Protein AF-A0A0F7VI08-F1 (afdb_monomer)

Foldseek 3Di:
DDPPDPDPDDDPDQQLLVLLLVVLVVLQVLLVCCLVCVVVQLPDVQRPSPPPDSVVSNVVSVVSNVSSVVSNVCSVVVVLVVLVVLLVVLQVQLVVLCVVDTSSVVVSVVSNVSSVSSVVSSVVNVVVVVVVVVVVD

pLDDT: mean 87.25, std 14.25, range [44.28, 96.94]

Radius of gyration: 19.67 Å; Cα contacts (8 Å, |Δi|>4): 146; chains: 1; bounding box: 43×26×68 Å

Secondary structure (DSSP, 8-state):
--------------HHHHHHHHHHHHHHHHHHHHHH-HHHHHHSTT-TTTT--HHHHHHHHHHHHHHHHHHHHHHHTT-HHHHHHHHHHHHHHHHHHHHH-TTHHHHHHHHHHHHHHHHHHHHHHHHHHHHHHTTT-

Sequence (137 aa):
MSPESNMPRRKPLLLAPYIFGIQTVPLLASGIYTLLFPAAAAALPDSPLQGLSNGTIQALSLTSLSLGSFYAIASYQNNIPMMLAAVPGRLLAMVVFHRSGGGWKNVAPFEGLMGAFTALGLWWDWRNADTVVEKEE

Solvent-accessible surface area (backbone atoms only — not comparable to full-atom values): 7142 Å² total; per-residue (Å²): 136,79,88,78,72,91,64,80,78,76,73,80,86,58,47,26,33,55,57,40,32,60,55,16,52,62,29,35,52,49,14,52,48,27,48,78,37,28,66,62,49,25,68,40,85,67,29,69,47,54,94,59,53,56,69,57,40,29,56,53,14,53,52,33,34,52,51,16,51,50,30,40,49,31,21,77,67,60,37,57,70,60,58,58,58,44,28,63,54,25,46,50,48,16,55,51,26,46,70,71,36,76,29,28,40,71,49,14,60,56,31,39,49,55,20,49,52,38,50,52,20,46,52,49,41,51,60,53,53,56,60,53,56,69,73,74,110

Structure (mmCIF, N/CA/C/O backbone):
data_AF-A0A0F7VI08-F1
#
_entry.id   AF-A0A0F7VI08-F1
#
loop_
_atom_site.group_PDB
_atom_site.id
_atom_site.type_symbol
_atom_site.label_atom_id
_atom_site.label_alt_id
_atom_site.label_comp_id
_atom_site.label_asym_id
_atom_site.label_entity_id
_atom_site.label_seq_id
_atom_site.pdbx_PDB_ins_code
_atom_site.Cartn_x
_atom_site.Cartn_y
_atom_site.Cartn_z
_atom_site.occupancy
_atom_site.B_iso_or_equiv
_atom_site.auth_seq_id
_atom_site.auth_comp_id
_atom_site.auth_asym_id
_atom_site.auth_atom_id
_atom_site.pdbx_PDB_model_num
ATOM 1 N N . MET A 1 1 ? 24.366 3.267 -50.037 1.00 44.28 1 MET A N 1
ATOM 2 C CA . MET A 1 1 ? 24.197 3.625 -48.615 1.00 44.28 1 MET A CA 1
ATOM 3 C C . MET A 1 1 ? 22.696 3.653 -48.362 1.00 44.28 1 MET A C 1
ATOM 5 O O . MET A 1 1 ? 22.042 4.579 -48.818 1.00 44.28 1 MET A O 1
ATOM 9 N N . SER A 1 2 ? 22.133 2.556 -47.845 1.00 48.00 2 SER A N 1
ATOM 10 C CA . SER A 1 2 ? 20.682 2.434 -47.641 1.00 48.00 2 SER A CA 1
ATOM 11 C C . SER A 1 2 ? 20.310 3.125 -46.326 1.00 48.00 2 SER A C 1
ATOM 13 O O . SER A 1 2 ? 20.995 2.879 -45.332 1.00 48.00 2 SER A O 1
ATOM 15 N N . PRO A 1 3 ? 19.291 3.998 -46.289 1.00 52.44 3 PRO A N 1
ATOM 16 C CA . PRO A 1 3 ? 18.844 4.623 -45.058 1.00 52.44 3 PRO A CA 1
ATOM 17 C C . PRO A 1 3 ? 18.012 3.601 -44.279 1.00 52.44 3 PRO A C 1
ATOM 19 O O . PRO A 1 3 ? 16.794 3.521 -44.436 1.00 52.44 3 PRO A O 1
ATOM 22 N N . GLU A 1 4 ? 18.660 2.782 -43.455 1.00 53.97 4 GLU A N 1
ATOM 23 C CA . GLU A 1 4 ? 17.943 1.976 -42.471 1.00 53.97 4 GLU A CA 1
ATOM 24 C C . GLU A 1 4 ? 17.325 2.904 -41.419 1.00 53.97 4 GLU A C 1
ATOM 26 O O . GLU A 1 4 ? 17.967 3.364 -40.483 1.00 53.97 4 GLU A O 1
ATOM 31 N N . SER A 1 5 ? 16.053 3.232 -41.648 1.00 57.97 5 SER A N 1
ATOM 32 C CA . SER A 1 5 ? 14.991 3.189 -40.644 1.00 57.97 5 SER A CA 1
ATOM 33 C C . SER A 1 5 ? 15.406 3.618 -39.223 1.00 57.97 5 SER A C 1
ATOM 35 O O . SER A 1 5 ? 15.548 2.792 -38.320 1.00 57.97 5 SER A O 1
ATOM 37 N N . ASN A 1 6 ? 15.447 4.933 -38.990 1.00 56.56 6 ASN A N 1
ATOM 38 C CA . ASN A 1 6 ? 15.326 5.538 -37.657 1.00 56.56 6 ASN A CA 1
ATOM 39 C C . ASN A 1 6 ? 13.899 5.340 -37.100 1.00 56.56 6 ASN A C 1
ATOM 41 O O . ASN A 1 6 ? 13.181 6.305 -36.832 1.00 56.56 6 ASN A O 1
ATOM 45 N N . MET A 1 7 ? 13.442 4.094 -36.964 1.00 54.28 7 MET A N 1
ATOM 46 C CA . MET A 1 7 ? 12.227 3.816 -36.206 1.00 54.28 7 MET A CA 1
ATOM 47 C C . MET A 1 7 ? 12.557 3.870 -34.709 1.00 54.28 7 MET A C 1
ATOM 49 O O . MET A 1 7 ? 13.550 3.277 -34.283 1.00 54.28 7 MET A O 1
ATOM 53 N N . PRO A 1 8 ? 11.749 4.562 -33.886 1.00 51.16 8 PRO A N 1
ATOM 54 C CA . PRO A 1 8 ? 11.963 4.592 -32.447 1.00 51.16 8 PRO A CA 1
ATOM 55 C C . PRO A 1 8 ? 11.890 3.163 -31.897 1.00 51.16 8 PRO A C 1
ATOM 57 O O . PRO A 1 8 ? 10.854 2.504 -32.024 1.00 51.16 8 PRO A O 1
ATOM 60 N N . ARG A 1 9 ? 12.985 2.680 -31.284 1.00 58.28 9 ARG A N 1
ATOM 61 C CA . ARG A 1 9 ? 13.002 1.413 -30.532 1.00 58.28 9 ARG A CA 1
ATOM 62 C C . ARG A 1 9 ? 11.829 1.440 -29.553 1.00 58.28 9 ARG A C 1
ATOM 64 O O . ARG A 1 9 ? 11.785 2.285 -28.656 1.00 58.28 9 ARG A O 1
ATOM 71 N N . ARG A 1 10 ? 10.859 0.536 -29.730 1.00 56.97 10 ARG A N 1
ATOM 72 C CA . ARG A 1 10 ? 9.787 0.349 -28.747 1.00 56.97 10 ARG A CA 1
ATOM 73 C C . ARG A 1 10 ? 10.450 -0.061 -27.438 1.00 56.97 10 ARG A C 1
ATOM 75 O O . ARG A 1 10 ? 11.082 -1.112 -27.383 1.00 56.97 10 ARG A O 1
ATOM 82 N N . LYS A 1 11 ? 10.328 0.775 -26.404 1.00 59.66 11 LYS A N 1
ATOM 83 C CA . LYS A 1 11 ? 10.748 0.394 -25.053 1.00 59.66 11 LYS A CA 1
ATOM 84 C C . LYS A 1 11 ? 9.998 -0.888 -24.670 1.00 59.66 11 LYS A C 1
ATOM 86 O O . LYS A 1 11 ? 8.790 -0.950 -24.930 1.00 59.66 11 LYS A O 1
ATOM 91 N N . PRO A 1 12 ? 10.680 -1.899 -24.107 1.00 66.06 12 PRO A N 1
ATOM 92 C CA . PRO A 1 12 ? 10.010 -3.107 -23.654 1.00 66.06 12 PRO A CA 1
ATOM 93 C C . PRO A 1 12 ? 8.928 -2.723 -22.643 1.00 66.06 12 PRO A C 1
ATOM 95 O O . PRO A 1 12 ? 9.118 -1.829 -21.815 1.00 66.06 12 PRO A O 1
ATOM 98 N N . LEU A 1 13 ? 7.762 -3.352 -22.765 1.00 74.19 13 LEU A N 1
ATOM 99 C CA . LEU A 1 13 ? 6.641 -3.099 -21.873 1.00 74.19 13 LEU A CA 1
ATOM 100 C C . LEU A 1 13 ? 6.957 -3.741 -20.514 1.00 74.19 13 LEU A C 1
ATOM 102 O O . LEU A 1 13 ? 6.876 -4.959 -20.384 1.00 74.19 13 LEU A O 1
ATOM 106 N N . LEU A 1 14 ? 7.350 -2.925 -19.534 1.00 86.12 14 LEU A N 1
ATOM 107 C CA . LEU A 1 14 ? 7.660 -3.382 -18.177 1.00 86.12 14 LEU A CA 1
ATOM 108 C C . LEU A 1 14 ? 6.360 -3.625 -17.408 1.00 86.12 14 LEU A C 1
ATOM 110 O O . LEU A 1 14 ? 5.583 -2.692 -17.230 1.00 86.12 14 LEU A O 1
ATOM 114 N N . LEU A 1 15 ? 6.110 -4.847 -16.948 1.00 90.44 15 LEU A N 1
ATOM 115 C CA . LEU A 1 15 ? 4.907 -5.225 -16.208 1.00 90.44 15 LEU A CA 1
ATOM 116 C C . LEU A 1 15 ? 4.939 -4.772 -14.747 1.00 90.44 15 LEU A C 1
ATOM 118 O O . LEU A 1 15 ? 3.896 -4.373 -14.220 1.00 90.44 15 LEU A O 1
ATOM 122 N N . ALA A 1 16 ? 6.097 -4.811 -14.083 1.00 91.94 16 ALA A N 1
ATOM 123 C CA . ALA A 1 16 ? 6.199 -4.481 -12.663 1.00 91.94 16 ALA A CA 1
ATOM 124 C C . ALA A 1 16 ? 5.724 -3.051 -12.352 1.00 91.94 16 ALA A C 1
ATOM 126 O O . ALA A 1 16 ? 4.902 -2.902 -11.444 1.00 91.94 16 ALA A O 1
ATOM 127 N N . PRO A 1 17 ? 6.121 -2.008 -13.110 1.00 92.75 17 PRO A N 1
ATOM 128 C CA . PRO A 1 17 ? 5.650 -0.647 -12.875 1.00 92.75 17 PRO A CA 1
ATOM 129 C C . PRO A 1 17 ? 4.133 -0.500 -12.998 1.00 92.75 17 PRO A C 1
ATOM 131 O O . PRO A 1 17 ? 3.537 0.192 -12.174 1.00 92.75 17 PRO A O 1
ATOM 134 N N . TYR A 1 18 ? 3.483 -1.167 -13.959 1.00 92.94 18 TYR A N 1
ATOM 135 C CA . TYR A 1 18 ? 2.020 -1.117 -14.089 1.00 92.94 18 TYR A CA 1
ATOM 136 C C . TYR A 1 18 ? 1.319 -1.822 -12.929 1.00 92.94 18 TYR A C 1
ATOM 138 O O . TYR A 1 18 ? 0.396 -1.258 -12.340 1.00 92.94 18 TYR A O 1
ATOM 146 N N . ILE A 1 19 ? 1.774 -3.026 -12.566 1.00 92.44 19 ILE A N 1
ATOM 147 C CA . ILE A 1 19 ? 1.233 -3.784 -11.428 1.00 92.44 19 ILE A CA 1
ATOM 148 C C . ILE A 1 19 ? 1.358 -2.962 -10.142 1.00 92.44 19 ILE A C 1
ATOM 150 O O . ILE A 1 19 ? 0.392 -2.830 -9.391 1.00 92.44 19 ILE A O 1
ATOM 154 N N . PHE A 1 20 ? 2.526 -2.367 -9.908 1.00 90.94 20 PHE A N 1
ATOM 155 C CA . PHE A 1 20 ? 2.792 -1.544 -8.732 1.00 90.94 20 PHE A CA 1
ATOM 156 C C . PHE A 1 20 ? 1.971 -0.247 -8.740 1.00 90.94 20 PHE A C 1
ATOM 158 O O . PHE A 1 20 ? 1.442 0.168 -7.711 1.00 90.94 20 PHE A O 1
ATOM 165 N N . GLY A 1 21 ? 1.799 0.361 -9.916 1.00 93.12 21 GLY A N 1
ATOM 166 C CA . GLY A 1 21 ? 0.994 1.564 -10.109 1.00 93.12 21 GLY A CA 1
ATOM 167 C C . GLY A 1 21 ? -0.486 1.341 -9.811 1.00 93.12 21 GLY A C 1
A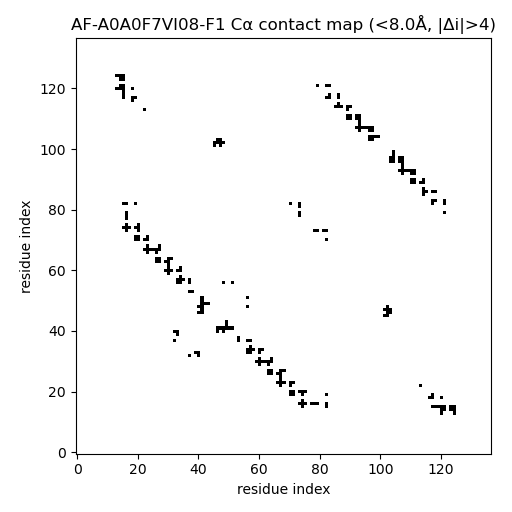TOM 168 O O . GLY A 1 21 ? -1.097 2.163 -9.136 1.00 93.12 21 GLY A O 1
ATOM 169 N N . ILE A 1 22 ? -1.059 0.207 -10.225 1.00 94.62 22 ILE A N 1
ATOM 170 C CA . ILE A 1 22 ? -2.458 -0.143 -9.924 1.00 94.62 22 ILE A CA 1
ATOM 171 C C . ILE A 1 22 ? -2.682 -0.278 -8.410 1.00 94.62 22 ILE A C 1
ATOM 173 O O . ILE A 1 22 ? -3.719 0.144 -7.900 1.00 94.62 22 ILE A O 1
ATOM 177 N N . GLN A 1 23 ? -1.699 -0.797 -7.668 1.00 93.56 23 GLN A N 1
ATOM 178 C CA . GLN A 1 23 ? -1.782 -0.962 -6.209 1.00 93.56 23 GLN A CA 1
ATOM 179 C C . GLN A 1 23 ? -1.823 0.362 -5.434 1.00 93.56 23 GLN A C 1
ATOM 181 O O . GLN A 1 23 ? -2.287 0.387 -4.295 1.00 93.56 23 GLN A O 1
ATOM 186 N N . THR A 1 24 ? -1.388 1.466 -6.040 1.00 93.38 24 THR A N 1
ATOM 187 C CA . THR A 1 24 ? -1.527 2.817 -5.478 1.00 93.38 24 THR A CA 1
ATOM 188 C C . THR A 1 24 ? -2.984 3.174 -5.208 1.00 93.38 24 THR A C 1
ATOM 190 O O . THR A 1 24 ? -3.294 3.776 -4.183 1.00 93.38 24 THR A O 1
ATOM 193 N N . VAL A 1 25 ? -3.886 2.816 -6.126 1.00 94.38 25 VAL A N 1
ATOM 194 C CA . VAL A 1 25 ? -5.293 3.233 -6.086 1.00 94.38 25 VAL A CA 1
ATOM 195 C C . VAL A 1 25 ? -5.984 2.800 -4.789 1.00 94.38 25 VAL A C 1
ATOM 197 O O . VAL A 1 25 ? -6.504 3.678 -4.099 1.00 94.38 25 VAL A O 1
ATOM 200 N N . PRO A 1 26 ? -5.977 1.510 -4.392 1.00 92.19 26 PRO A N 1
ATOM 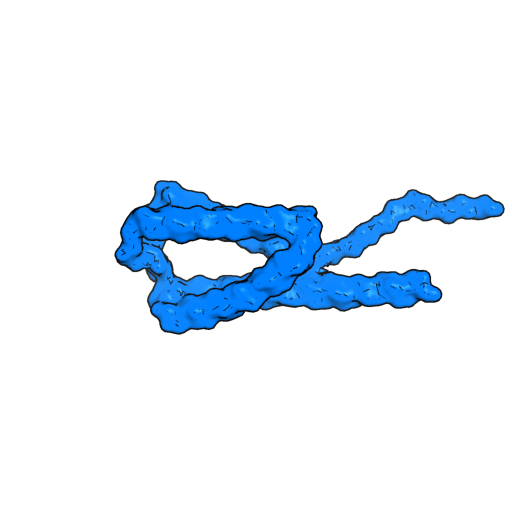201 C CA . PRO A 1 26 ? -6.603 1.102 -3.140 1.00 92.19 26 PRO A CA 1
ATOM 202 C C . PRO A 1 26 ? -5.932 1.717 -1.904 1.00 92.19 26 PRO A C 1
ATOM 204 O O . PRO A 1 26 ? -6.642 2.020 -0.953 1.00 92.19 26 PRO A O 1
ATOM 207 N N . LEU A 1 27 ? -4.612 1.954 -1.911 1.00 92.81 27 LEU A N 1
ATOM 208 C CA . LEU A 1 27 ? -3.894 2.579 -0.786 1.00 92.81 27 LEU A CA 1
ATOM 209 C C . LEU A 1 27 ? -4.264 4.055 -0.598 1.00 92.81 27 LEU A C 1
ATOM 211 O O . LEU A 1 27 ? -4.455 4.512 0.533 1.00 92.81 27 LEU A O 1
ATOM 215 N N . LEU A 1 28 ? -4.375 4.797 -1.704 1.00 94.69 28 LEU A N 1
ATOM 216 C CA . LEU A 1 28 ? -4.789 6.196 -1.680 1.00 94.69 28 LEU A CA 1
ATOM 217 C C . LEU A 1 28 ? -6.270 6.330 -1.333 1.00 94.69 28 LEU A C 1
ATOM 219 O O . LEU A 1 28 ? -6.630 7.148 -0.491 1.00 94.69 28 LEU A O 1
ATOM 223 N N . ALA A 1 29 ? -7.123 5.512 -1.952 1.00 94.31 29 ALA A N 1
ATOM 224 C CA . ALA A 1 29 ? -8.557 5.535 -1.702 1.00 94.31 29 ALA A CA 1
ATOM 225 C C . ALA A 1 29 ? -8.876 5.171 -0.246 1.00 94.31 29 ALA A C 1
ATOM 227 O O . ALA A 1 29 ? -9.626 5.899 0.406 1.00 94.31 29 ALA A O 1
ATOM 228 N N . SER A 1 30 ? -8.274 4.097 0.283 1.00 91.88 30 SER A N 1
ATOM 229 C CA . SER A 1 30 ? -8.452 3.711 1.685 1.00 91.88 30 SER A CA 1
ATOM 230 C C . SER A 1 30 ? -7.929 4.799 2.615 1.00 91.88 30 SER A C 1
ATOM 232 O O . SER A 1 30 ? -8.660 5.230 3.498 1.00 91.88 30 SER A O 1
ATOM 234 N N . GLY A 1 31 ? -6.729 5.324 2.358 1.00 92.88 31 GLY A N 1
ATOM 235 C CA . GLY A 1 31 ? -6.121 6.373 3.166 1.00 92.88 31 GLY A CA 1
ATOM 236 C C . GLY A 1 31 ? -6.942 7.666 3.202 1.00 92.88 31 GLY A C 1
ATOM 237 O O . GLY A 1 31 ? -7.127 8.229 4.274 1.00 92.88 31 GLY A O 1
ATOM 238 N N . ILE A 1 32 ? -7.488 8.128 2.071 1.00 96.56 32 ILE A N 1
ATOM 239 C CA . ILE A 1 32 ? -8.357 9.318 2.029 1.00 96.56 32 ILE A CA 1
ATOM 240 C C . ILE A 1 32 ? -9.640 9.036 2.811 1.00 96.56 32 ILE A C 1
ATOM 242 O O . ILE A 1 32 ? -10.049 9.844 3.645 1.00 96.56 32 ILE A O 1
ATOM 246 N N . TYR A 1 33 ? -10.267 7.886 2.562 1.00 95.06 33 TYR A N 1
ATOM 247 C CA . TYR A 1 33 ? -11.532 7.533 3.191 1.00 95.06 33 TYR A CA 1
ATOM 248 C C . TYR A 1 33 ? -11.410 7.439 4.716 1.00 95.06 33 TYR A C 1
ATOM 250 O O . TYR A 1 33 ? -12.188 8.068 5.432 1.00 95.06 33 TYR A O 1
ATOM 258 N N . THR A 1 34 ? -10.414 6.713 5.228 1.00 94.62 34 THR A N 1
ATOM 259 C CA . THR A 1 34 ? -10.223 6.530 6.674 1.00 94.62 34 THR A CA 1
ATOM 260 C C . THR A 1 34 ? -9.719 7.796 7.365 1.00 94.62 34 THR A C 1
ATOM 262 O O . THR A 1 34 ? -10.002 7.992 8.546 1.00 94.62 34 THR A O 1
ATOM 265 N N . LEU A 1 35 ? -9.029 8.684 6.640 1.00 95.31 35 LEU A N 1
ATOM 266 C CA . LEU A 1 35 ? -8.610 9.987 7.157 1.00 95.31 35 LEU A CA 1
ATOM 267 C C . LEU A 1 35 ? -9.808 10.924 7.365 1.00 95.31 35 LEU A C 1
ATOM 269 O O . LEU A 1 35 ? -9.906 11.577 8.407 1.00 95.31 35 LEU A O 1
ATOM 273 N N . LEU A 1 36 ? -10.712 10.983 6.380 1.00 96.94 36 LEU A N 1
ATOM 274 C CA . LEU A 1 36 ? -11.888 11.858 6.396 1.00 96.94 36 LEU A CA 1
ATOM 275 C C . LEU A 1 36 ? -13.024 11.308 7.268 1.00 96.94 36 LEU A C 1
ATOM 277 O O . LEU A 1 36 ? -13.721 12.080 7.924 1.00 96.94 36 LEU A O 1
ATOM 281 N N . PHE A 1 37 ? -13.200 9.985 7.305 1.00 96.19 37 PHE A N 1
ATOM 282 C CA . PHE A 1 37 ? -14.315 9.323 7.985 1.00 96.19 37 PHE A CA 1
ATOM 283 C C . PHE A 1 37 ? -13.847 8.190 8.923 1.00 96.19 37 PHE A C 1
ATOM 285 O O . PHE A 1 37 ? -14.276 7.043 8.767 1.00 96.19 37 PHE A O 1
ATOM 292 N N . PRO A 1 38 ? -13.005 8.477 9.937 1.00 94.69 38 PRO A N 1
ATOM 293 C CA . PRO A 1 38 ? -12.407 7.445 10.790 1.00 94.69 38 PRO A CA 1
ATOM 294 C C . PRO A 1 38 ? -13.450 6.626 11.564 1.00 94.69 38 PRO A C 1
ATOM 296 O O . PRO A 1 38 ? -13.352 5.403 11.627 1.00 94.69 38 PRO A O 1
ATOM 299 N N . ALA A 1 39 ? -14.492 7.279 12.091 1.00 94.19 39 ALA A N 1
ATOM 300 C CA . ALA A 1 39 ? -15.557 6.599 12.827 1.00 94.19 39 ALA A CA 1
ATOM 301 C C . ALA A 1 39 ? -16.380 5.657 11.930 1.00 94.19 39 ALA A C 1
ATOM 303 O O . ALA A 1 39 ? -16.714 4.549 12.341 1.00 94.19 39 ALA A O 1
ATOM 304 N N . ALA A 1 40 ? -16.666 6.069 10.689 1.00 93.50 40 ALA A N 1
ATOM 305 C CA . ALA A 1 40 ? -17.382 5.229 9.730 1.00 93.50 40 ALA A CA 1
ATOM 306 C C . ALA A 1 40 ? -16.533 4.020 9.312 1.00 93.50 40 ALA A C 1
ATOM 308 O O . ALA A 1 40 ? -17.034 2.900 9.274 1.00 93.50 40 ALA A O 1
ATOM 309 N N . ALA A 1 41 ? -15.234 4.229 9.080 1.00 91.81 41 ALA A N 1
ATOM 310 C CA . ALA A 1 41 ? -14.301 3.157 8.757 1.00 91.81 41 ALA A CA 1
ATOM 311 C C . ALA A 1 41 ? -14.168 2.123 9.888 1.00 91.81 41 ALA A C 1
ATOM 313 O O . ALA A 1 41 ? -14.075 0.925 9.619 1.00 91.81 41 ALA A O 1
ATOM 314 N N . ALA A 1 42 ? -14.189 2.562 11.150 1.00 93.88 42 ALA A N 1
ATOM 315 C CA . ALA A 1 42 ? -14.202 1.667 12.305 1.00 93.88 42 ALA A CA 1
ATOM 316 C C . ALA A 1 42 ? -15.537 0.928 12.472 1.00 93.88 42 ALA A C 1
ATOM 318 O O . ALA A 1 42 ? -15.543 -0.201 12.947 1.00 93.88 42 ALA A O 1
ATOM 319 N N . ALA A 1 43 ? -16.657 1.533 12.070 1.00 93.69 43 ALA A N 1
ATOM 320 C CA . ALA A 1 43 ? -17.987 0.937 12.195 1.00 93.69 43 ALA A CA 1
ATOM 321 C C . ALA A 1 43 ? -18.294 -0.145 11.142 1.00 93.69 43 ALA A C 1
ATOM 323 O O . ALA A 1 43 ? -19.309 -0.832 11.259 1.00 93.69 43 ALA A O 1
ATOM 324 N N . LEU A 1 44 ? -17.450 -0.308 10.116 1.00 90.69 44 LEU A N 1
ATOM 325 C CA . LEU A 1 44 ? -17.639 -1.349 9.107 1.00 90.69 44 LEU A CA 1
ATOM 326 C C . LEU A 1 44 ? -17.570 -2.759 9.737 1.00 90.69 44 LEU A C 1
ATOM 328 O O . LEU A 1 44 ? -16.744 -2.994 10.631 1.00 90.69 44 LEU A O 1
ATOM 332 N N . PRO A 1 45 ? -18.397 -3.713 9.263 1.00 88.31 45 PRO A N 1
ATOM 333 C CA . PRO A 1 45 ? -18.312 -5.110 9.679 1.00 88.31 45 PRO A CA 1
ATOM 334 C C . PRO A 1 45 ? -16.907 -5.670 9.440 1.00 88.31 45 PRO A C 1
ATOM 336 O O . PRO A 1 45 ? -16.308 -5.410 8.398 1.00 88.31 45 PRO A O 1
ATOM 339 N N . ASP A 1 46 ? -16.380 -6.405 10.421 1.00 86.31 46 ASP A N 1
ATOM 340 C CA . ASP A 1 46 ? -15.027 -6.982 10.404 1.00 86.31 46 ASP A CA 1
ATOM 341 C C . ASP A 1 46 ? -13.899 -5.985 10.088 1.00 86.31 46 ASP A C 1
ATOM 343 O O . ASP A 1 46 ? -12.838 -6.362 9.582 1.00 86.31 46 ASP A O 1
ATOM 347 N N . SER A 1 47 ? -14.104 -4.700 10.391 1.00 90.00 47 SER A N 1
ATOM 348 C CA . SER A 1 47 ? -13.080 -3.689 10.169 1.00 90.00 47 SER A CA 1
ATOM 349 C C . SER A 1 47 ? -11.870 -3.931 11.076 1.00 90.00 47 SER A C 1
ATOM 351 O O . SER A 1 47 ? -12.025 -4.061 12.295 1.00 90.00 47 SER A O 1
ATOM 353 N N . PRO A 1 48 ? -10.640 -3.912 10.527 1.00 91.00 48 PRO A N 1
ATOM 354 C CA . PRO A 1 48 ? -9.416 -3.994 11.324 1.00 91.00 48 PRO A CA 1
ATOM 355 C C . PRO A 1 48 ? -9.227 -2.788 12.265 1.00 91.00 48 PRO A C 1
ATOM 357 O O . PRO A 1 48 ? -8.339 -2.805 13.116 1.00 91.00 48 PRO A O 1
ATOM 360 N N . LEU A 1 49 ? -10.048 -1.742 12.111 1.00 93.06 49 LEU A N 1
ATOM 361 C CA . LEU A 1 49 ? -9.977 -0.486 12.855 1.00 93.06 49 LEU A CA 1
ATOM 362 C C . LEU A 1 49 ? -10.955 -0.420 14.041 1.00 93.06 49 LEU A C 1
ATOM 364 O O . LEU A 1 49 ? -10.996 0.596 14.738 1.00 93.06 49 LEU A O 1
ATOM 368 N N . GLN A 1 50 ? -11.754 -1.467 14.273 1.00 92.31 50 GLN A N 1
ATOM 369 C CA . GLN A 1 50 ? -12.710 -1.508 15.382 1.00 92.31 50 GLN A CA 1
ATOM 370 C C . GLN A 1 50 ? -12.016 -1.305 16.735 1.00 92.31 50 GLN A C 1
ATOM 372 O O . GLN A 1 50 ? -10.990 -1.915 17.030 1.00 92.31 50 GLN A O 1
ATOM 377 N N . GLY A 1 51 ? -12.594 -0.436 17.569 1.00 89.44 51 GLY A N 1
ATOM 378 C CA . GLY A 1 51 ? -12.081 -0.134 18.909 1.00 89.44 51 GLY A CA 1
ATOM 379 C C . GLY A 1 51 ? -10.877 0.816 18.953 1.00 89.44 51 GLY A C 1
ATOM 380 O O . GLY A 1 51 ? -10.423 1.152 20.045 1.00 89.44 51 GLY A O 1
ATOM 381 N N . LEU A 1 52 ? -10.369 1.285 17.807 1.00 92.94 52 LEU A N 1
ATOM 382 C CA . LEU A 1 52 ? -9.308 2.293 17.764 1.00 92.94 52 LEU A CA 1
ATOM 383 C C . LEU A 1 52 ? -9.863 3.711 17.939 1.00 92.94 52 LEU A C 1
ATOM 385 O O . LEU A 1 52 ? -10.985 4.020 17.543 1.00 92.94 52 LEU A O 1
ATOM 389 N N . SER A 1 53 ? -9.040 4.602 18.496 1.00 95.69 53 SER A N 1
ATOM 390 C CA . SER A 1 53 ? -9.372 6.028 18.547 1.00 95.69 53 SER A CA 1
ATOM 391 C C . SER A 1 53 ? -9.327 6.653 17.148 1.00 95.69 53 SER A C 1
ATOM 393 O O . SER A 1 53 ? -8.509 6.259 16.312 1.00 95.69 53 SER A O 1
ATOM 395 N N . ASN A 1 54 ? -10.137 7.691 16.908 1.00 94.62 54 ASN A N 1
ATOM 396 C CA . ASN A 1 54 ? -10.124 8.414 15.631 1.00 94.62 54 ASN A CA 1
ATOM 397 C C . ASN A 1 54 ? -8.723 8.935 15.269 1.00 94.62 54 ASN A C 1
ATOM 399 O O . ASN A 1 54 ? -8.313 8.821 14.118 1.00 94.62 54 ASN A O 1
ATOM 403 N N . GLY A 1 55 ? -7.966 9.443 16.249 1.00 94.88 55 GLY A N 1
ATOM 404 C CA . GLY A 1 55 ? -6.601 9.927 16.024 1.00 94.88 55 GLY A CA 1
ATOM 405 C C . GLY A 1 55 ? -5.644 8.817 15.578 1.00 94.88 55 GLY A C 1
ATOM 406 O O . GLY A 1 55 ? -4.854 9.014 14.657 1.00 94.88 55 GLY A O 1
ATOM 407 N N . THR A 1 56 ? -5.758 7.621 16.164 1.00 95.75 56 THR A N 1
ATOM 408 C CA . THR A 1 56 ? -4.983 6.442 15.740 1.00 95.75 56 THR A CA 1
ATOM 409 C C . THR A 1 56 ? -5.320 6.048 14.305 1.00 95.75 56 THR A C 1
ATOM 411 O O . THR A 1 56 ? -4.416 5.809 13.506 1.00 95.75 56 THR A O 1
ATOM 414 N N . ILE A 1 57 ? -6.608 6.024 13.953 1.00 96.00 57 ILE A N 1
ATOM 415 C CA . ILE A 1 57 ? -7.058 5.699 12.595 1.00 96.00 57 ILE A CA 1
ATOM 416 C C . ILE A 1 57 ? -6.497 6.711 11.598 1.00 96.00 57 ILE A C 1
ATOM 418 O O . ILE A 1 57 ? -5.912 6.318 10.591 1.00 96.00 57 ILE A O 1
ATOM 422 N N . GLN A 1 58 ? -6.598 8.006 11.888 1.00 96.25 58 GLN A N 1
ATOM 423 C CA . GLN A 1 58 ? -6.075 9.062 11.021 1.00 96.25 58 GLN A CA 1
ATOM 424 C C . GLN A 1 58 ? -4.553 8.969 10.841 1.00 96.25 58 GLN A C 1
ATOM 426 O O . GLN A 1 58 ? -4.066 9.101 9.720 1.00 96.25 58 GLN A O 1
ATOM 431 N N . ALA A 1 59 ? -3.797 8.646 11.892 1.00 95.38 59 ALA A N 1
ATOM 432 C CA . ALA A 1 59 ? -2.353 8.425 11.788 1.00 95.38 59 ALA A CA 1
ATOM 433 C C . ALA A 1 59 ? -1.998 7.234 10.871 1.00 95.38 59 ALA A C 1
ATOM 435 O O . ALA A 1 59 ? -1.122 7.343 10.009 1.00 95.38 59 ALA A O 1
ATOM 436 N N . LEU A 1 60 ? -2.717 6.112 10.994 1.00 93.69 60 LEU A N 1
ATOM 437 C CA . LEU A 1 60 ? -2.566 4.965 10.086 1.00 93.69 60 LEU A CA 1
ATOM 438 C C . LEU A 1 60 ? -2.948 5.335 8.644 1.00 93.69 60 LEU A C 1
ATOM 440 O O . LEU A 1 60 ? -2.267 4.947 7.694 1.00 93.69 60 LEU A O 1
ATOM 444 N N . SER A 1 61 ? -3.988 6.154 8.484 1.00 94.50 61 SER A N 1
ATOM 445 C CA . SER A 1 61 ? -4.460 6.654 7.187 1.00 94.50 61 SER A CA 1
ATOM 446 C C . SER A 1 61 ? -3.378 7.449 6.454 1.00 94.50 61 SER A C 1
ATOM 448 O O . SER A 1 61 ? -3.143 7.234 5.267 1.00 94.50 61 SER A O 1
ATOM 450 N N . LEU A 1 62 ? -2.666 8.329 7.167 1.00 95.50 62 LEU A N 1
ATOM 451 C CA . LEU A 1 62 ? -1.551 9.107 6.616 1.00 95.50 62 LEU A CA 1
ATOM 452 C C . LEU A 1 62 ? -0.389 8.216 6.164 1.00 95.50 62 LEU A C 1
ATOM 454 O O . LEU A 1 62 ? 0.264 8.514 5.162 1.00 95.50 62 LEU A O 1
ATOM 458 N N . THR A 1 63 ? -0.163 7.097 6.856 1.00 93.00 63 THR A N 1
ATOM 459 C CA . THR A 1 63 ? 0.832 6.097 6.443 1.00 93.00 63 THR A CA 1
ATOM 460 C C . THR A 1 63 ? 0.405 5.416 5.142 1.00 93.00 63 THR A C 1
ATOM 462 O O . THR A 1 63 ? 1.210 5.317 4.216 1.00 93.00 63 THR A O 1
ATOM 465 N N . SER A 1 64 ? -0.870 5.026 5.024 1.00 93.19 64 SER A N 1
ATOM 466 C CA . SER A 1 64 ? -1.428 4.467 3.781 1.00 93.19 64 SER A CA 1
ATOM 467 C C . SER A 1 64 ? -1.321 5.451 2.613 1.00 93.19 64 SER A C 1
ATOM 469 O O . SER A 1 64 ? -0.895 5.073 1.522 1.00 93.19 64 SER A O 1
ATOM 471 N N . LEU A 1 65 ? -1.623 6.735 2.844 1.00 94.25 65 LEU A N 1
ATOM 472 C CA . LEU A 1 65 ? -1.496 7.781 1.824 1.00 94.25 65 LEU A CA 1
ATOM 473 C C . LEU A 1 65 ? -0.060 8.010 1.376 1.00 94.25 65 LEU A C 1
ATOM 475 O O . LEU A 1 65 ? 0.203 8.134 0.178 1.00 94.25 65 LEU A O 1
ATOM 479 N N . SER A 1 66 ? 0.868 8.043 2.328 1.00 95.06 66 SER A N 1
ATOM 480 C CA . SER A 1 66 ? 2.294 8.180 2.037 1.00 95.06 66 SER A CA 1
ATOM 481 C C . SER A 1 66 ? 2.788 7.002 1.199 1.00 95.06 66 SER A C 1
ATOM 483 O O . SER A 1 66 ? 3.408 7.207 0.158 1.00 95.06 66 SER A O 1
ATOM 485 N N . LEU A 1 67 ? 2.444 5.769 1.589 1.00 93.50 67 LEU A N 1
ATOM 486 C CA . LEU A 1 67 ? 2.801 4.564 0.837 1.00 93.50 67 LEU A CA 1
ATOM 487 C C . LEU A 1 67 ? 2.195 4.555 -0.568 1.00 93.50 67 LEU A C 1
ATOM 489 O O . LEU A 1 67 ? 2.925 4.318 -1.527 1.00 93.50 67 LEU A O 1
ATOM 493 N N . GLY A 1 68 ? 0.905 4.870 -0.712 1.00 94.19 68 GLY A N 1
ATOM 494 C CA . GLY A 1 68 ? 0.265 4.993 -2.023 1.00 94.19 68 GLY A CA 1
ATOM 495 C C . GLY A 1 68 ? 0.975 6.022 -2.907 1.00 94.19 68 GLY A C 1
ATOM 496 O O . GLY A 1 68 ? 1.296 5.739 -4.057 1.00 94.19 68 GLY A O 1
ATOM 497 N N . SER A 1 69 ? 1.328 7.181 -2.353 1.00 95.19 69 SER A N 1
ATOM 498 C CA . SER A 1 69 ? 2.066 8.220 -3.083 1.00 95.19 69 SER A CA 1
ATOM 499 C C . SER A 1 69 ? 3.450 7.739 -3.525 1.00 95.19 69 SER A C 1
ATOM 501 O O . SER A 1 69 ? 3.833 7.930 -4.680 1.00 95.19 69 SER A O 1
ATOM 503 N N . PHE A 1 70 ? 4.191 7.054 -2.648 1.00 94.56 70 PHE A N 1
ATOM 504 C CA . PHE A 1 70 ? 5.485 6.473 -3.006 1.00 94.56 70 PHE A CA 1
ATOM 505 C C . PHE A 1 70 ? 5.363 5.393 -4.079 1.00 94.56 70 PHE A C 1
ATOM 507 O O . PHE A 1 70 ? 6.221 5.318 -4.955 1.00 94.56 70 PHE A O 1
ATOM 514 N N . TYR A 1 71 ? 4.298 4.593 -4.058 1.00 94.25 71 TYR A N 1
ATOM 515 C CA . TYR A 1 71 ? 4.050 3.575 -5.077 1.00 94.25 71 TYR A CA 1
ATOM 516 C C . TYR A 1 71 ? 3.739 4.208 -6.434 1.00 94.25 71 TYR A C 1
ATOM 518 O O . TYR A 1 71 ? 4.270 3.758 -7.451 1.00 94.25 71 TYR A O 1
ATOM 526 N N . ALA A 1 72 ? 2.969 5.299 -6.450 1.00 94.88 72 ALA A N 1
ATOM 527 C CA . ALA A 1 72 ? 2.682 6.073 -7.655 1.00 94.88 72 ALA A CA 1
ATOM 528 C C . ALA A 1 72 ? 3.970 6.612 -8.289 1.00 94.88 72 ALA A C 1
ATOM 530 O O . ALA A 1 72 ? 4.209 6.443 -9.484 1.00 94.88 72 ALA A O 1
ATOM 531 N N . ILE A 1 73 ? 4.822 7.226 -7.465 1.00 95.25 73 ILE A N 1
ATOM 532 C CA . ILE A 1 73 ? 6.095 7.803 -7.899 1.00 95.25 73 ILE A CA 1
ATOM 533 C C . ILE A 1 73 ? 7.044 6.701 -8.376 1.00 95.25 73 ILE A C 1
ATOM 535 O O . ILE A 1 73 ? 7.621 6.822 -9.453 1.00 95.25 73 ILE A O 1
ATOM 539 N N . ALA A 1 74 ? 7.177 5.609 -7.620 1.00 94.19 74 ALA A N 1
ATOM 540 C CA . ALA A 1 74 ? 8.039 4.488 -7.982 1.00 94.19 74 ALA A CA 1
ATOM 541 C C . ALA A 1 74 ? 7.600 3.831 -9.296 1.00 94.19 74 ALA A C 1
ATOM 543 O O . ALA A 1 74 ? 8.446 3.512 -10.128 1.00 94.19 74 ALA A O 1
ATOM 544 N N . SER A 1 75 ? 6.290 3.680 -9.505 1.00 94.50 75 SER A N 1
ATOM 545 C CA . SER A 1 75 ? 5.703 3.217 -10.764 1.00 94.50 75 SER A CA 1
ATOM 546 C C . SER A 1 75 ? 6.045 4.162 -11.918 1.00 94.50 75 SER A C 1
ATOM 548 O O . SER A 1 75 ? 6.625 3.726 -12.909 1.00 94.50 75 SER A O 1
ATOM 550 N N . TYR A 1 76 ? 5.794 5.464 -11.762 1.00 94.06 76 TYR A N 1
ATOM 551 C CA . TYR A 1 7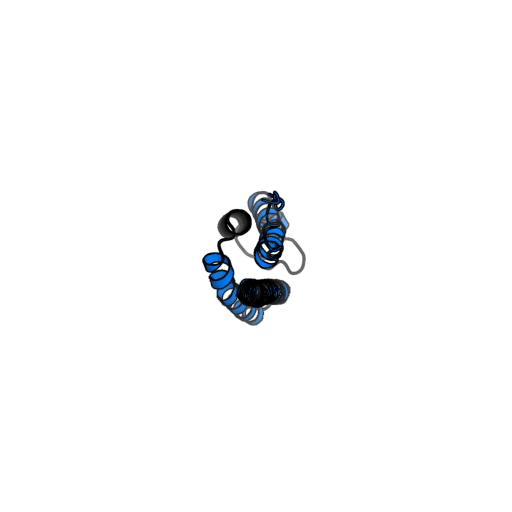6 ? 6.087 6.463 -12.794 1.00 94.06 76 TYR A CA 1
ATOM 552 C C . TYR A 1 76 ? 7.579 6.531 -13.159 1.00 94.06 76 TYR A C 1
ATOM 554 O O . TYR A 1 76 ? 7.939 6.684 -14.325 1.00 94.06 76 TYR A O 1
ATOM 562 N N . GLN A 1 77 ? 8.458 6.394 -12.166 1.00 94.25 77 GLN A N 1
ATOM 563 C CA . GLN A 1 77 ? 9.910 6.452 -12.341 1.00 94.25 77 GLN A CA 1
ATOM 564 C C . GLN A 1 77 ? 10.536 5.109 -12.743 1.00 94.25 77 GLN A C 1
ATOM 566 O O . GLN A 1 77 ? 11.749 5.055 -12.931 1.00 94.25 77 GLN A O 1
ATOM 571 N N . ASN A 1 78 ? 9.753 4.030 -12.864 1.00 92.06 78 ASN A N 1
ATOM 572 C CA . ASN A 1 78 ? 10.257 2.660 -13.018 1.00 92.06 78 ASN A CA 1
ATOM 573 C C . ASN A 1 78 ? 11.331 2.306 -11.965 1.00 92.06 78 ASN A C 1
ATOM 575 O O . ASN A 1 78 ? 12.357 1.701 -12.275 1.00 92.06 78 ASN A O 1
ATOM 579 N N . ASN A 1 79 ? 11.125 2.716 -10.711 1.00 93.44 79 ASN A N 1
ATOM 580 C CA . ASN A 1 79 ? 12.072 2.507 -9.617 1.00 93.44 79 ASN A CA 1
ATOM 581 C C . ASN A 1 79 ? 12.029 1.047 -9.131 1.00 93.44 79 ASN A C 1
ATOM 583 O O . ASN A 1 79 ? 11.350 0.710 -8.158 1.00 93.44 79 ASN A O 1
ATOM 587 N N . ILE A 1 80 ? 12.769 0.184 -9.829 1.00 93.00 80 ILE A N 1
ATOM 588 C CA . ILE A 1 80 ? 12.872 -1.253 -9.543 1.00 93.00 80 ILE A CA 1
ATOM 589 C C . ILE A 1 80 ? 13.349 -1.545 -8.108 1.00 93.00 80 ILE A C 1
ATOM 591 O O . ILE A 1 80 ? 12.721 -2.383 -7.458 1.00 93.00 80 ILE A O 1
ATOM 595 N N . PRO A 1 81 ? 14.372 -0.859 -7.550 1.00 93.75 81 PRO A N 1
ATOM 596 C CA . PRO A 1 81 ? 14.776 -1.073 -6.159 1.00 93.75 81 PRO A CA 1
ATOM 597 C C . PRO A 1 81 ? 13.639 -0.888 -5.148 1.00 93.75 81 PRO A C 1
ATOM 599 O O . PRO A 1 81 ? 13.486 -1.706 -4.242 1.00 93.75 81 PRO A O 1
ATOM 602 N N . MET A 1 82 ? 12.805 0.143 -5.320 1.00 93.00 82 MET A N 1
ATOM 603 C CA . MET A 1 82 ? 11.657 0.381 -4.440 1.00 93.00 82 MET A CA 1
ATOM 604 C C . MET A 1 82 ? 10.607 -0.732 -4.556 1.00 93.00 82 MET A C 1
ATOM 606 O O . MET A 1 82 ? 10.082 -1.197 -3.544 1.00 93.00 82 MET A O 1
ATOM 610 N N . MET A 1 83 ? 10.322 -1.195 -5.777 1.00 94.81 83 MET A N 1
ATOM 611 C CA . MET A 1 83 ? 9.378 -2.294 -6.014 1.00 94.81 83 MET A CA 1
ATOM 612 C C . MET A 1 83 ? 9.878 -3.607 -5.401 1.00 94.81 83 MET A C 1
ATOM 614 O O . MET A 1 83 ? 9.108 -4.313 -4.753 1.00 94.81 83 MET A O 1
ATOM 618 N N . LEU A 1 84 ? 11.174 -3.907 -5.542 1.00 94.88 84 LEU A N 1
ATOM 619 C CA . LEU A 1 84 ? 11.813 -5.065 -4.912 1.00 94.88 84 LEU A CA 1
ATOM 620 C C . LEU A 1 84 ? 11.750 -4.984 -3.386 1.00 94.88 84 LEU A C 1
ATOM 622 O O . LEU A 1 84 ? 11.388 -5.967 -2.747 1.00 94.88 84 LEU A O 1
ATOM 626 N N . ALA A 1 85 ? 12.051 -3.821 -2.800 1.00 94.69 85 ALA A N 1
ATOM 627 C CA . ALA A 1 85 ? 12.002 -3.614 -1.352 1.00 94.69 85 ALA A CA 1
ATOM 628 C C . ALA A 1 85 ? 10.581 -3.750 -0.777 1.00 94.69 85 ALA A C 1
ATOM 630 O O . ALA A 1 85 ? 10.405 -4.181 0.364 1.00 94.69 85 ALA A O 1
ATOM 631 N N . ALA A 1 86 ? 9.555 -3.432 -1.567 1.00 94.12 86 ALA A N 1
ATOM 632 C CA . ALA A 1 86 ? 8.163 -3.579 -1.164 1.00 94.12 86 ALA A CA 1
ATOM 633 C C . ALA A 1 86 ? 7.710 -5.043 -1.033 1.00 94.12 86 ALA A C 1
ATOM 635 O O . ALA A 1 86 ? 6.861 -5.334 -0.190 1.00 94.12 86 ALA A O 1
ATOM 636 N N . VAL A 1 87 ? 8.275 -5.971 -1.815 1.00 96.06 87 VAL A N 1
ATOM 637 C CA . VAL A 1 87 ? 7.901 -7.397 -1.786 1.00 96.06 87 VAL A CA 1
ATOM 638 C C . VAL A 1 87 ? 8.068 -8.025 -0.392 1.00 96.06 87 VAL A C 1
ATOM 640 O O . VAL A 1 87 ? 7.065 -8.494 0.152 1.00 96.06 87 VAL A O 1
ATOM 643 N N . PRO A 1 88 ? 9.261 -8.033 0.242 1.00 95.75 88 PRO A N 1
ATOM 644 C CA . PRO A 1 88 ? 9.419 -8.633 1.566 1.00 95.75 88 PRO A CA 1
ATOM 645 C C . PRO A 1 88 ? 8.578 -7.915 2.625 1.00 95.75 88 PRO A C 1
ATOM 647 O O . PRO A 1 88 ? 8.037 -8.573 3.512 1.00 95.75 88 PRO A O 1
ATOM 650 N N . GLY A 1 89 ? 8.398 -6.593 2.507 1.00 94.00 89 GLY A N 1
ATOM 651 C CA . GLY A 1 89 ? 7.525 -5.825 3.396 1.00 94.00 89 GLY A CA 1
ATOM 652 C C . GLY A 1 89 ? 6.071 -6.305 3.350 1.00 94.00 89 GLY A C 1
ATOM 653 O O . GLY A 1 89 ? 5.469 -6.545 4.395 1.00 94.00 89 GLY A O 1
ATOM 654 N N . ARG A 1 90 ? 5.525 -6.523 2.148 1.00 94.56 90 ARG A N 1
ATOM 655 C CA . ARG A 1 90 ? 4.156 -7.029 1.952 1.00 94.56 90 ARG A CA 1
ATOM 656 C C . ARG A 1 90 ? 3.983 -8.471 2.425 1.00 94.56 90 ARG A C 1
ATOM 658 O O . ARG A 1 90 ? 2.991 -8.789 3.075 1.00 94.56 90 ARG A O 1
ATOM 665 N N . LEU A 1 91 ? 4.964 -9.339 2.177 1.00 95.31 91 LEU A N 1
ATOM 666 C CA . LEU A 1 91 ? 4.929 -10.720 2.675 1.00 95.31 91 LEU A CA 1
ATOM 667 C C . LEU A 1 91 ? 4.997 -10.774 4.207 1.00 95.31 91 LEU 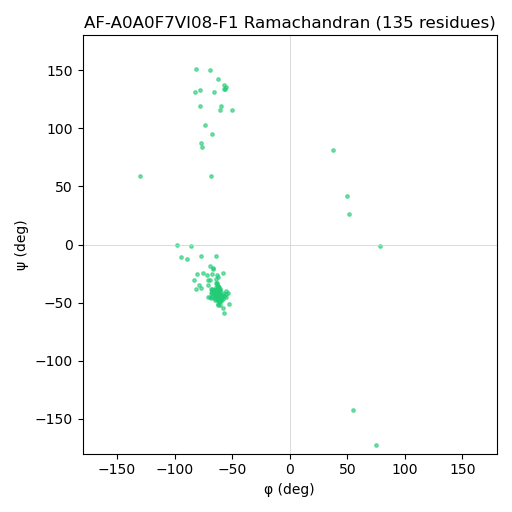A C 1
ATOM 669 O O . LEU A 1 91 ? 4.277 -11.549 4.836 1.00 95.31 91 LEU A O 1
ATOM 673 N N . LEU A 1 92 ? 5.812 -9.918 4.826 1.00 96.12 92 LEU A N 1
ATOM 674 C CA . LEU A 1 92 ? 5.846 -9.799 6.280 1.00 96.12 92 LEU A CA 1
ATOM 675 C C . LEU A 1 92 ? 4.513 -9.269 6.825 1.00 96.12 92 LEU A C 1
ATOM 677 O O . LEU A 1 92 ? 3.996 -9.818 7.797 1.00 96.12 92 LEU A O 1
ATOM 681 N N . ALA A 1 93 ? 3.925 -8.258 6.178 1.00 93.44 93 ALA A N 1
ATOM 682 C CA . ALA A 1 93 ? 2.616 -7.720 6.545 1.00 93.44 93 ALA A CA 1
ATOM 683 C C . ALA A 1 93 ? 1.520 -8.795 6.488 1.00 93.44 93 ALA A C 1
ATOM 685 O O . ALA A 1 93 ? 0.757 -8.926 7.441 1.00 93.44 93 ALA A O 1
ATOM 686 N N . MET A 1 94 ? 1.497 -9.633 5.444 1.00 96.31 94 MET A N 1
ATOM 687 C CA . MET A 1 94 ? 0.601 -10.794 5.356 1.00 96.31 94 MET A CA 1
ATOM 688 C C . MET A 1 94 ? 0.720 -11.687 6.597 1.00 96.31 94 MET A C 1
ATOM 690 O O . MET A 1 94 ? -0.292 -12.018 7.218 1.00 96.31 94 MET A O 1
ATOM 694 N N . VAL A 1 95 ? 1.941 -12.081 6.973 1.00 95.75 95 VAL A N 1
ATOM 695 C CA . VAL A 1 95 ? 2.171 -12.965 8.128 1.00 95.75 95 VAL A CA 1
ATOM 696 C C . VAL A 1 95 ? 1.711 -12.302 9.424 1.00 95.75 95 VAL A C 1
ATOM 698 O O . VAL A 1 95 ? 1.035 -12.938 10.234 1.00 95.75 95 VAL A O 1
ATOM 701 N N . VAL A 1 96 ? 2.046 -11.026 9.620 1.00 95.50 96 VAL A N 1
ATOM 702 C CA . VAL A 1 96 ? 1.653 -10.263 10.811 1.00 95.50 96 VAL A CA 1
ATOM 703 C C . VAL A 1 96 ? 0.132 -10.150 10.896 1.00 95.50 96 VAL A C 1
ATOM 705 O O . VAL A 1 96 ? -0.443 -10.558 11.900 1.00 95.50 96 VAL A O 1
ATOM 708 N N . PHE A 1 97 ? -0.536 -9.699 9.834 1.00 94.12 97 PHE A N 1
ATOM 709 C CA . PHE A 1 97 ? -1.991 -9.529 9.803 1.00 94.12 97 PHE A CA 1
ATOM 710 C C . PHE A 1 97 ? -2.742 -10.847 9.983 1.00 94.12 97 PHE A C 1
ATOM 712 O O . PHE A 1 97 ? -3.753 -10.896 10.686 1.00 94.12 97 PHE A O 1
ATOM 719 N N . HIS A 1 98 ? -2.223 -11.942 9.425 1.00 93.06 98 HIS A N 1
ATOM 720 C CA . HIS A 1 98 ? -2.809 -13.261 9.629 1.00 93.06 98 HIS A CA 1
ATOM 721 C C . HIS A 1 98 ? -2.734 -13.698 11.101 1.00 93.06 98 HIS A C 1
ATOM 723 O O . HIS A 1 98 ? -3.705 -14.242 11.638 1.00 93.06 98 HIS A O 1
ATOM 729 N N . ARG A 1 99 ? -1.601 -13.432 11.769 1.00 93.88 99 ARG A N 1
ATOM 730 C CA . ARG A 1 99 ? -1.390 -13.740 13.193 1.00 93.88 99 ARG A CA 1
ATOM 731 C C . ARG A 1 99 ? -2.198 -12.839 14.123 1.00 93.88 99 ARG A C 1
ATOM 733 O O . ARG A 1 99 ? -2.647 -13.323 15.156 1.00 93.88 99 ARG A O 1
ATOM 740 N N . SER A 1 100 ? -2.397 -11.572 13.765 1.00 89.62 100 SER A N 1
ATOM 741 C CA . SER A 1 100 ? -3.159 -10.608 14.569 1.00 89.62 100 SER A CA 1
ATOM 742 C C . SER A 1 100 ? -4.632 -10.992 14.746 1.00 89.62 100 SER A C 1
ATOM 744 O O . SER A 1 100 ? -5.229 -10.634 15.756 1.00 89.62 100 SER A O 1
ATOM 746 N N . GLY A 1 101 ? -5.217 -11.759 13.820 1.00 87.00 101 GLY A N 1
ATOM 747 C CA . GLY A 1 101 ? -6.601 -12.221 13.953 1.00 87.00 101 GLY A CA 1
ATOM 748 C C . GLY A 1 101 ? -7.651 -11.137 13.677 1.00 87.00 101 GLY A C 1
ATOM 749 O O . GLY A 1 101 ? -7.337 -10.042 13.215 1.00 87.00 101 GLY A O 1
ATOM 750 N N . GLY A 1 102 ? -8.924 -11.463 13.928 1.00 87.75 102 GLY A N 1
ATOM 751 C CA . GLY A 1 102 ? -10.052 -10.549 13.702 1.00 87.75 102 GLY A CA 1
ATOM 752 C C . GLY A 1 102 ? -10.116 -10.012 12.267 1.00 87.75 102 GLY A C 1
ATOM 753 O O . GLY A 1 102 ? -9.770 -10.721 11.320 1.00 87.75 102 GLY A O 1
ATOM 754 N N . GLY A 1 103 ? -10.497 -8.739 12.117 1.00 88.00 103 GLY A N 1
ATOM 755 C CA . GLY A 1 103 ? -10.577 -8.058 10.818 1.00 88.00 103 GLY A CA 1
ATOM 756 C C . GLY A 1 103 ? -9.262 -8.028 10.029 1.00 88.00 103 GLY A C 1
ATOM 757 O O . GLY A 1 103 ? -9.272 -8.008 8.800 1.00 88.00 103 GLY A O 1
ATOM 758 N N . TRP A 1 104 ? -8.108 -8.126 10.702 1.00 90.50 104 TRP A N 1
ATOM 759 C CA . TRP A 1 104 ? -6.798 -8.157 10.039 1.00 90.50 104 TRP A CA 1
ATOM 760 C C . TRP A 1 104 ? -6.573 -9.426 9.209 1.00 90.50 104 TRP A C 1
ATOM 762 O O . TRP A 1 104 ? -5.867 -9.378 8.200 1.00 90.50 104 TRP A O 1
ATOM 772 N N . LYS A 1 105 ? -7.238 -10.544 9.533 1.00 91.62 105 LYS A N 1
ATOM 773 C CA . LYS A 1 105 ? -7.177 -11.757 8.700 1.00 91.62 105 LYS A CA 1
ATOM 774 C C . LYS A 1 105 ? -7.743 -11.545 7.300 1.00 91.62 105 LYS A C 1
ATOM 776 O O . LYS A 1 105 ? -7.270 -12.201 6.379 1.00 91.62 105 LYS A O 1
ATOM 781 N N . ASN A 1 106 ? -8.688 -10.622 7.131 1.00 89.69 106 ASN A N 1
ATOM 782 C CA . ASN A 1 106 ? -9.255 -10.298 5.822 1.00 89.69 106 ASN A CA 1
ATOM 783 C C . ASN A 1 106 ? -8.292 -9.448 4.975 1.00 89.69 106 ASN A C 1
ATOM 785 O O . ASN A 1 106 ? -8.344 -9.495 3.749 1.00 89.69 106 ASN A O 1
ATOM 789 N N . VAL A 1 107 ? -7.374 -8.717 5.616 1.00 90.50 107 VAL A N 1
ATOM 790 C CA . VAL A 1 107 ? -6.354 -7.888 4.948 1.00 90.50 107 VAL A CA 1
ATOM 791 C C . VAL A 1 107 ? -5.136 -8.719 4.530 1.00 90.50 107 VAL A C 1
ATOM 793 O O . VAL A 1 107 ? -4.507 -8.436 3.514 1.00 90.50 107 VAL A O 1
ATOM 796 N N . ALA A 1 108 ? -4.809 -9.784 5.269 1.00 93.06 108 ALA A N 1
ATOM 797 C CA . ALA A 1 108 ? -3.626 -10.601 4.999 1.00 93.06 108 ALA A CA 1
ATOM 798 C C . ALA A 1 108 ? -3.546 -11.164 3.556 1.00 93.06 108 ALA A C 1
ATOM 800 O O . ALA A 1 108 ? -2.480 -11.042 2.947 1.00 93.06 108 ALA A O 1
ATOM 801 N N . PRO A 1 109 ? -4.622 -11.726 2.959 1.00 94.06 109 PRO A N 1
ATOM 802 C CA . PRO A 1 109 ? -4.593 -12.196 1.574 1.00 94.06 109 PRO A CA 1
ATOM 803 C C . PRO A 1 109 ? -4.301 -11.085 0.566 1.00 94.06 109 PRO A C 1
ATOM 805 O O . PRO A 1 109 ? -3.592 -11.326 -0.407 1.00 94.06 109 PRO A O 1
ATOM 808 N N . PHE A 1 110 ? -4.811 -9.872 0.803 1.00 91.69 110 PHE A N 1
ATOM 809 C CA . PHE A 1 110 ? -4.551 -8.728 -0.067 1.00 91.69 110 PHE A CA 1
ATOM 810 C C . PHE A 1 110 ? -3.053 -8.414 -0.118 1.00 91.69 110 PHE A C 1
ATOM 812 O O . PHE A 1 110 ? -2.487 -8.318 -1.206 1.00 91.69 110 PHE A O 1
ATOM 819 N N . GLU A 1 111 ? -2.385 -8.339 1.035 1.00 93.88 111 GLU A N 1
ATOM 820 C CA . GLU A 1 111 ? -0.941 -8.082 1.071 1.00 93.88 111 GLU A CA 1
ATOM 821 C C . GLU A 1 111 ? -0.126 -9.195 0.410 1.00 93.88 111 GLU A C 1
ATOM 823 O O . GLU A 1 111 ? 0.783 -8.917 -0.375 1.00 93.88 111 GLU A O 1
ATOM 828 N N . GLY A 1 112 ? -0.489 -10.455 0.666 1.00 94.94 112 GLY A N 1
ATOM 829 C CA . GLY A 1 112 ? 0.173 -11.609 0.059 1.00 94.94 112 GLY A CA 1
ATOM 830 C C . GLY A 1 112 ? 0.050 -11.620 -1.467 1.00 94.94 112 GLY A C 1
ATOM 831 O O . GLY A 1 112 ? 1.053 -11.770 -2.164 1.00 94.94 112 GLY A O 1
ATOM 832 N N . LEU A 1 113 ? -1.160 -11.407 -1.995 1.00 95.75 113 LEU A N 1
ATOM 833 C CA . LEU A 1 113 ? -1.418 -11.387 -3.438 1.00 95.75 113 LEU A CA 1
ATOM 834 C C . LEU A 1 113 ? -0.708 -10.222 -4.128 1.00 95.75 113 LEU A C 1
ATOM 836 O O . LEU A 1 113 ? -0.072 -10.419 -5.160 1.00 95.75 113 LEU A O 1
ATOM 840 N N . MET A 1 114 ? -0.763 -9.022 -3.552 1.00 94.62 114 MET A N 1
ATOM 841 C CA . MET A 1 114 ? -0.111 -7.848 -4.134 1.00 94.62 114 MET A CA 1
ATOM 842 C C . MET A 1 114 ? 1.418 -7.954 -4.090 1.00 94.62 114 MET A C 1
ATOM 844 O O . MET A 1 114 ? 2.095 -7.598 -5.060 1.00 94.62 114 MET A O 1
ATOM 848 N N . GLY A 1 115 ? 1.976 -8.509 -3.009 1.00 94.81 115 GLY A N 1
ATOM 849 C CA . GLY A 1 115 ? 3.396 -8.853 -2.929 1.00 94.81 115 GLY A CA 1
ATOM 850 C C . GLY A 1 115 ? 3.802 -9.871 -3.998 1.00 94.81 115 GLY A C 1
ATOM 851 O O . GLY A 1 115 ? 4.778 -9.653 -4.716 1.00 94.81 115 GLY A O 1
ATOM 852 N N . ALA A 1 116 ? 3.012 -10.935 -4.168 1.00 96.31 116 ALA A N 1
ATOM 853 C CA . ALA A 1 116 ? 3.254 -11.966 -5.173 1.00 96.31 116 ALA A CA 1
ATOM 854 C C . ALA A 1 116 ? 3.166 -11.424 -6.608 1.00 96.31 116 ALA A C 1
ATOM 856 O O . ALA A 1 116 ? 4.060 -11.684 -7.409 1.00 96.31 116 ALA A O 1
ATOM 857 N N . PHE A 1 117 ? 2.146 -10.626 -6.939 1.00 96.00 117 PHE A N 1
ATOM 858 C CA . PHE A 1 117 ? 2.025 -10.019 -8.269 1.00 96.00 117 PHE A CA 1
ATOM 859 C C . PHE A 1 117 ? 3.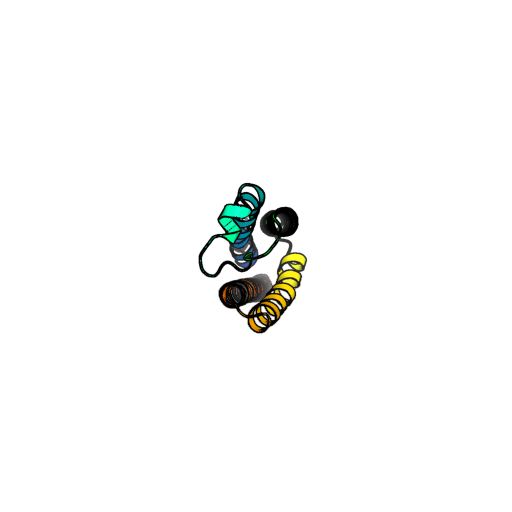183 -9.077 -8.582 1.00 96.00 117 PHE A C 1
ATOM 861 O O . PHE A 1 117 ? 3.697 -9.095 -9.698 1.00 96.00 117 PHE A O 1
ATOM 868 N N . THR A 1 118 ? 3.640 -8.301 -7.599 1.00 95.19 118 THR A N 1
ATOM 869 C CA . THR A 1 118 ? 4.818 -7.440 -7.764 1.00 95.19 118 THR A CA 1
ATOM 870 C C . THR A 1 118 ? 6.068 -8.275 -8.043 1.00 95.19 118 THR A C 1
ATOM 872 O O . THR A 1 118 ? 6.798 -7.983 -8.987 1.00 95.19 118 THR A O 1
ATOM 875 N N . ALA A 1 119 ? 6.290 -9.350 -7.281 1.00 95.75 119 ALA A N 1
ATOM 876 C CA . ALA A 1 119 ? 7.421 -10.253 -7.483 1.00 95.75 119 ALA A CA 1
ATOM 877 C C . ALA A 1 119 ? 7.392 -10.934 -8.863 1.00 95.75 119 ALA A C 1
ATOM 879 O O . ALA A 1 119 ? 8.417 -11.000 -9.537 1.00 95.75 119 ALA A O 1
ATOM 880 N N . LEU A 1 120 ? 6.217 -11.392 -9.307 1.00 95.44 120 LEU A N 1
ATOM 881 C CA . LEU A 1 120 ? 6.033 -11.992 -10.631 1.00 95.44 120 LEU A CA 1
ATOM 882 C C . LEU A 1 120 ? 6.268 -10.982 -11.758 1.00 95.44 120 LEU A C 1
ATOM 884 O O . LEU A 1 120 ? 6.918 -11.322 -12.743 1.00 95.44 120 LEU A O 1
ATOM 888 N N . GLY A 1 121 ? 5.790 -9.743 -11.603 1.00 93.56 121 GLY A N 1
ATOM 889 C CA . GLY A 1 121 ? 6.055 -8.661 -12.552 1.00 93.56 121 GLY A CA 1
ATOM 890 C C . GLY A 1 121 ? 7.546 -8.356 -12.670 1.00 93.56 121 GLY A C 1
ATOM 891 O O . GLY A 1 121 ? 8.069 -8.259 -13.774 1.00 93.56 121 GLY A O 1
ATOM 892 N N . LEU A 1 122 ? 8.248 -8.276 -11.537 1.00 93.50 122 LEU A N 1
ATOM 893 C CA . LEU A 1 122 ? 9.694 -8.039 -11.502 1.00 93.50 122 LEU A CA 1
ATOM 894 C C . LEU A 1 122 ? 10.479 -9.186 -12.141 1.00 93.50 122 LEU A C 1
ATOM 896 O O . LEU A 1 122 ? 11.410 -8.952 -12.907 1.00 93.50 122 LEU A O 1
ATOM 900 N N . TRP A 1 123 ? 10.084 -10.426 -11.858 1.00 93.44 123 TRP A N 1
ATOM 901 C CA . TRP A 1 123 ? 10.687 -11.607 -12.468 1.00 93.44 123 TRP A CA 1
ATOM 902 C C . TRP A 1 123 ? 10.460 -11.655 -13.984 1.00 93.44 123 TRP A C 1
ATOM 904 O O . TRP A 1 123 ? 11.377 -11.999 -14.730 1.00 93.44 123 TRP A O 1
ATOM 914 N N . TRP A 1 124 ? 9.264 -11.280 -14.447 1.00 92.50 124 TRP A N 1
ATOM 915 C CA . TRP A 1 124 ? 8.950 -11.17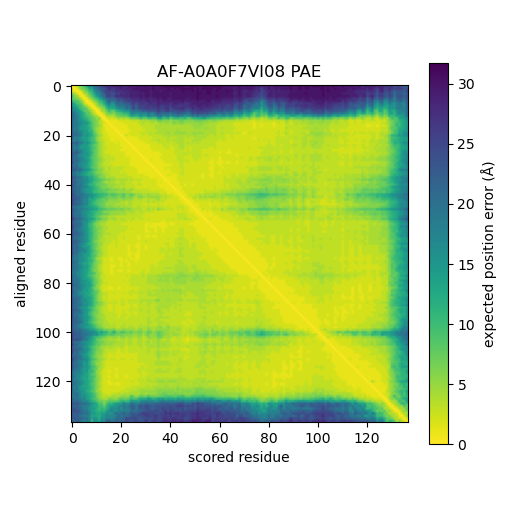5 -15.870 1.00 92.50 124 TRP A CA 1
ATOM 916 C C . TRP A 1 124 ? 9.810 -10.116 -16.557 1.00 92.50 124 TRP A C 1
ATOM 918 O O . TRP A 1 124 ? 10.403 -10.390 -17.600 1.00 92.50 124 TRP A O 1
ATOM 928 N N . ASP A 1 125 ? 9.911 -8.925 -15.973 1.00 90.44 125 ASP A N 1
ATOM 929 C CA . ASP A 1 125 ? 10.702 -7.832 -16.540 1.00 90.44 125 ASP A CA 1
ATOM 930 C C . ASP A 1 125 ? 12.185 -8.197 -16.615 1.00 90.44 125 ASP A C 1
ATOM 932 O O . ASP A 1 125 ? 12.829 -7.935 -17.629 1.00 90.44 125 ASP A O 1
ATOM 936 N N . TRP A 1 126 ? 12.704 -8.882 -15.593 1.00 87.94 126 TRP A N 1
ATOM 937 C CA . TRP A 1 126 ? 14.069 -9.402 -15.586 1.00 87.94 126 TRP A CA 1
ATOM 938 C C . TRP A 1 126 ? 14.304 -10.438 -16.697 1.00 87.94 126 TRP A C 1
ATOM 940 O O . TRP A 1 126 ? 15.197 -10.259 -17.519 1.00 87.94 126 TRP A O 1
ATOM 950 N N . ARG A 1 127 ? 13.438 -11.457 -16.804 1.00 85.94 127 ARG A N 1
ATOM 951 C CA . ARG A 1 127 ? 13.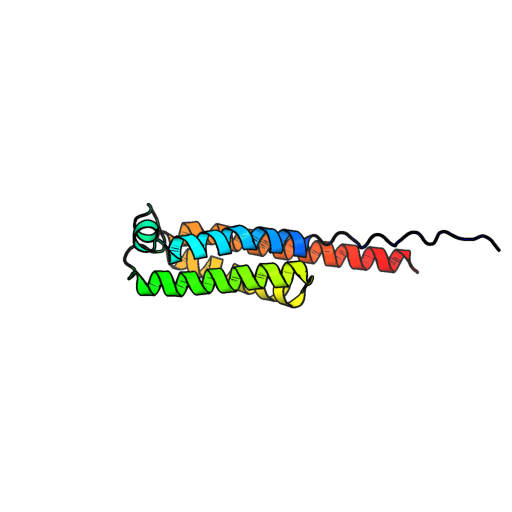492 -12.478 -17.871 1.00 85.94 127 ARG A CA 1
ATOM 952 C C . ARG A 1 127 ? 13.501 -11.870 -19.272 1.00 85.94 127 ARG A C 1
ATOM 954 O O . ARG A 1 127 ? 14.204 -12.362 -20.148 1.00 85.94 127 ARG A O 1
ATOM 961 N N . ASN A 1 128 ? 12.685 -10.845 -19.505 1.00 81.69 128 ASN A N 1
ATOM 962 C CA . ASN A 1 128 ? 12.575 -10.231 -20.826 1.00 81.69 128 ASN A CA 1
ATOM 963 C C . ASN A 1 128 ? 13.715 -9.248 -21.117 1.00 81.69 128 ASN A C 1
ATOM 965 O O . ASN A 1 128 ? 14.045 -9.059 -22.286 1.00 81.69 128 ASN A O 1
ATOM 969 N N . ALA A 1 129 ? 14.344 -8.661 -20.096 1.00 71.56 129 ALA A N 1
ATOM 970 C CA . ALA A 1 129 ? 15.547 -7.854 -20.277 1.00 71.56 129 ALA A CA 1
ATOM 971 C C . ALA A 1 129 ? 16.700 -8.691 -20.857 1.00 71.56 129 ALA A C 1
ATOM 973 O O . ALA A 1 129 ? 17.323 -8.265 -21.828 1.00 71.56 129 ALA A O 1
ATOM 974 N N . ASP A 1 130 ? 16.904 -9.911 -20.351 1.00 58.66 130 ASP A N 1
ATOM 975 C CA . ASP A 1 130 ? 17.964 -10.813 -20.823 1.00 58.66 130 ASP A CA 1
ATOM 976 C C . ASP A 1 130 ? 17.749 -11.244 -22.289 1.00 58.66 130 ASP A C 1
ATOM 978 O O . ASP A 1 13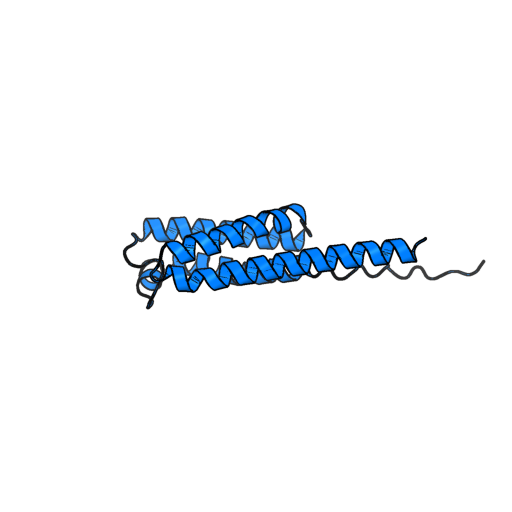0 ? 18.681 -11.250 -23.090 1.00 58.66 130 ASP A O 1
ATOM 982 N N . THR A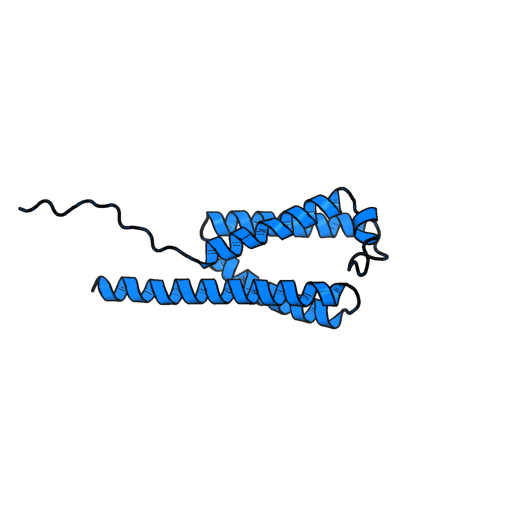 1 131 ? 16.498 -11.499 -22.692 1.00 57.25 131 THR A N 1
ATOM 983 C CA . THR A 1 131 ? 16.169 -11.893 -24.080 1.00 57.25 131 THR A CA 1
ATOM 984 C C . THR A 1 131 ? 16.343 -10.786 -25.124 1.00 57.25 131 THR A C 1
ATOM 986 O O . THR A 1 131 ? 16.375 -11.073 -26.322 1.00 57.25 131 THR A O 1
ATOM 989 N N . VAL A 1 132 ? 16.392 -9.518 -24.703 1.00 55.09 132 VAL A N 1
ATOM 990 C CA . VAL A 1 132 ? 16.656 -8.387 -25.606 1.00 55.09 132 VAL A CA 1
ATOM 991 C C . VAL A 1 132 ? 18.155 -8.254 -25.852 1.00 55.09 132 VAL A C 1
ATOM 993 O O . VAL A 1 132 ? 18.545 -8.009 -26.987 1.00 55.09 132 VAL A O 1
ATOM 996 N N . VAL A 1 133 ? 18.982 -8.478 -24.828 1.00 54.09 133 VAL A N 1
ATOM 997 C CA . VAL A 1 133 ? 20.447 -8.433 -24.948 1.00 54.09 133 VAL A CA 1
ATOM 998 C C . VAL A 1 133 ? 20.953 -9.550 -25.866 1.00 54.09 133 VAL A C 1
ATOM 1000 O O . VAL A 1 133 ? 21.729 -9.279 -26.771 1.00 54.09 133 VAL A O 1
ATOM 1003 N N . GLU A 1 134 ? 20.430 -10.771 -25.726 1.00 50.47 134 GLU A N 1
ATOM 1004 C CA . GLU A 1 134 ? 20.837 -11.932 -26.542 1.00 50.47 134 GLU A CA 1
ATOM 1005 C C . GLU A 1 134 ? 20.469 -11.808 -28.036 1.00 50.47 134 GLU A C 1
ATOM 1007 O O . GLU A 1 134 ? 21.052 -12.476 -28.880 1.00 50.47 134 GLU A O 1
ATOM 1012 N N . LYS A 1 135 ? 19.497 -10.957 -28.391 1.00 50.47 135 LYS A N 1
ATOM 1013 C CA . LYS A 1 135 ? 19.139 -10.674 -29.795 1.00 50.47 135 LYS A CA 1
ATOM 1014 C C . LYS A 1 135 ? 19.936 -9.523 -30.412 1.00 50.47 135 LYS A C 1
ATOM 1016 O O . LYS A 1 135 ? 19.808 -9.300 -31.615 1.00 50.47 135 LYS A O 1
ATOM 1021 N N . GLU A 1 136 ? 20.653 -8.751 -29.597 1.00 48.88 136 GLU A N 1
ATOM 1022 C CA . GLU A 1 136 ? 21.496 -7.638 -30.049 1.00 48.88 136 GLU A CA 1
ATOM 1023 C C . GLU A 1 136 ? 22.973 -8.051 -30.251 1.00 48.88 136 GLU A C 1
ATOM 1025 O O . GLU A 1 136 ? 23.715 -7.270 -30.851 1.00 48.88 136 GLU A O 1
ATOM 1030 N N . GLU A 1 137 ? 23.380 -9.252 -29.810 1.00 47.28 137 GLU A N 1
ATOM 1031 C CA . GLU A 1 137 ? 24.683 -9.894 -30.102 1.00 47.28 137 GLU A CA 1
ATOM 1032 C C . GLU A 1 137 ? 24.649 -10.757 -31.376 1.00 47.28 137 GLU A C 1
ATOM 1034 O O . GLU A 1 137 ? 25.662 -10.735 -32.117 1.00 47.28 137 GLU A O 1
#

Nearest PDB structures (foldseek):
  7a0g-assembly1_GGG  TM=2.513E-01  e=3.735E+00  Serratia marcescens
  6rak-assembly1_B  TM=3.452E-01  e=6.300E+00  Thermus thermophilus

Organism: Penicillium brasilianum (NCBI:txid104259)

Mean predicted aligned error: 7.26 Å